Protein AF-A0A9E5WI63-F1 (afdb_monomer)

pLDDT: mean 79.26, std 14.2, range [36.06, 93.06]

Mean predicted aligned error: 16.12 Å

Radius of gyration: 25.35 Å; Cα contacts (8 Å, |Δi|>4): 120; chains: 1; bounding box: 58×33×59 Å

Secondary structure (DSSP, 8-state):
-----EE--HHHHGGGTSSSS-----EEE-EEEETTTT-PPEE--SSTT-EEE-GGG----HHHHHHHHHHTT---S--SS--SS-HHHHHHHHHHHHHHS---SSHHHHHHHHHHHHHHHT----HHHHHHHHHHHHHHHTT--

Solvent-accessible surface area (backbone atoms only — not comparable to full-atom values): 9109 Å² total; per-residue (Å²): 132,95,80,76,66,61,46,66,60,66,81,64,49,44,80,67,71,76,55,85,82,89,69,95,51,71,46,48,40,48,49,38,24,52,64,90,45,101,54,68,80,40,72,43,71,75,52,79,82,19,49,78,42,41,70,91,77,60,81,78,54,72,65,59,52,51,49,52,26,59,75,73,59,64,53,67,85,66,79,82,62,81,61,93,57,64,63,64,64,50,50,54,51,52,52,59,42,39,75,76,42,79,62,71,91,43,72,68,52,50,46,47,54,51,48,55,56,25,55,76,74,72,58,67,76,55,67,71,58,50,45,66,67,42,49,65,60,53,40,49,76,71,70,74,112

Sequence (145 aa):
MIGGFVEVASADILPLFLREGRGNTMTYLKRVRPVETDGNWCTITDPAEGLPIRLKELAIQGHDAAHFEAEEGLVMVRAGGSLRYDWEQMAYGLVARAAKETSPKSQSELIGWAQDWFAIQGDIPDESTVRRRLMPLWREFQGQG

Foldseek 3Di:
DPDFDWDADVVQCVVQVPDDDDDQDKGFGQWIHTPVDPDDIDGDPPPVRHDIDHPVVDDDDPVNVVVVCVVVVVPPPPPDDPPPDPVVVLVVQLVVCCVVPPHDPDLVSSLVSSQVVVVVVPDGDDSVVSSVVCVVVVCVVVVND

Structure (mmCIF, N/CA/C/O backbone):
data_AF-A0A9E5WI63-F1
#
_entry.id   AF-A0A9E5WI63-F1
#
loop_
_atom_site.group_PDB
_atom_site.id
_atom_site.type_symbol
_atom_site.label_atom_id
_atom_site.label_alt_id
_atom_site.label_comp_id
_atom_site.label_asym_id
_atom_site.label_entity_id
_atom_site.label_seq_id
_atom_site.pdbx_PDB_ins_code
_atom_site.Cartn_x
_atom_site.Cartn_y
_atom_site.Cartn_z
_atom_site.occupancy
_atom_site.B_iso_or_equiv
_atom_site.auth_seq_id
_atom_site.auth_comp_id
_atom_site.auth_asym_id
_atom_site.auth_atom_id
_atom_site.pdbx_PDB_model_num
ATOM 1 N N . MET A 1 1 ? 28.202 0.429 -8.725 1.00 36.47 1 MET A N 1
ATOM 2 C CA . MET A 1 1 ? 26.851 0.157 -9.254 1.00 36.47 1 MET A CA 1
ATOM 3 C C . MET A 1 1 ? 26.280 1.485 -9.690 1.00 36.47 1 MET A C 1
ATOM 5 O O . MET A 1 1 ? 26.139 2.356 -8.845 1.00 36.47 1 MET A O 1
ATOM 9 N N . ILE A 1 2 ? 26.056 1.669 -10.987 1.00 38.91 2 ILE A N 1
ATOM 10 C CA . ILE A 1 2 ? 25.310 2.823 -11.491 1.00 38.91 2 ILE A CA 1
ATOM 11 C C . ILE A 1 2 ? 23.843 2.421 -11.314 1.00 38.91 2 ILE A C 1
ATOM 13 O O . ILE A 1 2 ? 23.358 1.552 -12.031 1.00 38.91 2 ILE A O 1
ATOM 17 N N . GLY A 1 3 ? 23.226 2.895 -10.232 1.00 58.97 3 GLY A N 1
ATOM 18 C CA . GLY A 1 3 ? 21.845 2.589 -9.867 1.00 58.97 3 GLY A CA 1
ATOM 19 C C . GLY A 1 3 ? 20.923 3.684 -10.381 1.00 58.97 3 GLY A C 1
ATOM 20 O O . GLY A 1 3 ? 21.224 4.856 -10.192 1.00 58.97 3 GLY A O 1
ATOM 21 N N . GLY A 1 4 ? 19.834 3.290 -11.030 1.00 75.75 4 GLY A N 1
ATOM 22 C CA . GLY A 1 4 ? 18.783 4.180 -11.512 1.00 75.75 4 GLY A CA 1
ATOM 23 C C . GLY A 1 4 ? 17.618 3.349 -12.039 1.00 75.75 4 GLY A C 1
ATOM 24 O O . GLY A 1 4 ? 17.823 2.232 -12.525 1.00 75.75 4 GLY A O 1
ATOM 25 N N . PHE A 1 5 ? 16.395 3.861 -11.908 1.00 84.56 5 PHE A N 1
ATOM 26 C CA . PHE A 1 5 ? 15.224 3.215 -12.494 1.00 84.56 5 PHE A CA 1
ATOM 27 C C . PHE A 1 5 ? 15.163 3.496 -13.996 1.00 84.56 5 PHE A C 1
ATOM 29 O O . PHE A 1 5 ? 15.478 4.592 -14.469 1.00 84.56 5 PHE A O 1
ATOM 36 N N . VAL A 1 6 ? 14.736 2.489 -14.748 1.00 89.56 6 VAL A N 1
ATOM 37 C CA . VAL A 1 6 ? 14.434 2.612 -16.170 1.00 89.56 6 VAL A CA 1
ATOM 38 C C . VAL A 1 6 ? 13.028 2.103 -16.414 1.00 89.56 6 VAL A C 1
ATOM 40 O O . VAL A 1 6 ? 12.579 1.149 -15.778 1.00 89.56 6 VAL A O 1
ATOM 43 N N . GLU A 1 7 ? 12.343 2.724 -17.353 1.00 91.88 7 GLU A N 1
ATOM 44 C CA . GLU A 1 7 ? 11.087 2.216 -17.857 1.00 91.88 7 GLU A CA 1
ATOM 45 C C . GLU A 1 7 ? 11.323 1.163 -18.931 1.00 91.88 7 GLU A C 1
ATOM 47 O O . GLU A 1 7 ? 12.293 1.197 -19.700 1.00 91.88 7 GLU A O 1
ATOM 52 N N . VAL A 1 8 ? 10.379 0.233 -18.994 1.00 93.00 8 VAL A N 1
ATOM 53 C CA . VAL A 1 8 ? 10.372 -0.897 -19.915 1.00 93.00 8 VAL A CA 1
ATOM 54 C C . VAL A 1 8 ? 9.045 -0.906 -20.658 1.00 93.00 8 VAL A C 1
ATOM 56 O O . VAL A 1 8 ? 8.007 -0.560 -20.096 1.00 93.00 8 VAL A O 1
ATOM 59 N N . ALA A 1 9 ? 9.049 -1.302 -21.930 1.00 90.56 9 ALA A N 1
ATOM 60 C CA . ALA A 1 9 ? 7.801 -1.416 -22.672 1.00 90.56 9 ALA A CA 1
ATOM 61 C C . ALA A 1 9 ? 7.010 -2.633 -22.171 1.00 90.56 9 ALA A C 1
ATOM 63 O O . ALA A 1 9 ? 7.553 -3.736 -22.090 1.00 90.56 9 ALA A O 1
ATOM 64 N N . SER A 1 10 ? 5.712 -2.465 -21.903 1.00 87.69 10 SER A N 1
ATOM 65 C CA . SER A 1 10 ? 4.855 -3.545 -21.389 1.00 87.69 10 SER A CA 1
ATOM 66 C C . SER A 1 10 ? 4.882 -4.787 -22.287 1.00 87.69 10 SER A C 1
ATOM 68 O O . SER A 1 10 ? 4.938 -5.908 -21.793 1.00 87.69 10 SER A O 1
ATOM 70 N N . ALA A 1 11 ? 4.928 -4.593 -23.611 1.00 87.69 11 ALA A N 1
ATOM 71 C CA . ALA A 1 11 ? 5.024 -5.673 -24.595 1.00 87.69 11 ALA A CA 1
ATOM 72 C C . ALA A 1 11 ? 6.260 -6.573 -24.400 1.00 87.69 11 ALA A C 1
ATOM 74 O O . ALA A 1 11 ? 6.179 -7.778 -24.635 1.00 87.69 11 ALA A O 1
ATOM 75 N N . ASP A 1 12 ? 7.373 -6.008 -23.926 1.00 88.94 12 ASP A N 1
ATOM 76 C CA . ASP A 1 12 ? 8.641 -6.723 -23.749 1.00 88.94 12 ASP A CA 1
ATOM 77 C C . ASP A 1 12 ? 8.614 -7.598 -22.470 1.00 88.94 12 ASP A C 1
ATOM 79 O O . ASP A 1 12 ? 9.377 -8.561 -22.345 1.00 88.94 12 ASP A O 1
ATOM 83 N N . ILE A 1 13 ? 7.691 -7.308 -21.539 1.00 89.75 13 ILE A N 1
ATOM 84 C CA . ILE A 1 13 ? 7.527 -8.016 -20.258 1.00 89.75 13 ILE A CA 1
ATOM 85 C C . ILE A 1 13 ? 6.285 -8.914 -20.190 1.00 89.75 13 ILE A C 1
ATOM 87 O O . ILE A 1 13 ? 6.197 -9.727 -19.272 1.00 89.75 13 ILE A O 1
ATOM 91 N N . LEU A 1 14 ? 5.361 -8.848 -21.159 1.00 86.56 14 LEU A N 1
ATOM 92 C CA . LEU A 1 14 ? 4.168 -9.715 -21.213 1.00 86.56 14 LEU A CA 1
ATOM 93 C C . LEU A 1 14 ? 4.465 -11.213 -20.995 1.00 86.56 14 LEU A C 1
ATOM 95 O O . LEU A 1 14 ? 3.731 -11.846 -20.231 1.00 86.56 14 LEU A O 1
ATOM 99 N N . PRO A 1 15 ? 5.537 -11.805 -21.568 1.00 84.62 15 PRO A N 1
ATOM 100 C CA . PRO A 1 15 ? 5.850 -13.219 -21.345 1.00 84.62 15 PRO A CA 1
ATOM 101 C C . PRO A 1 15 ? 6.071 -13.601 -19.872 1.00 84.62 15 PRO A C 1
ATOM 103 O O . PRO A 1 15 ? 5.945 -14.777 -19.529 1.00 84.62 15 PRO A O 1
ATOM 106 N N . LEU A 1 16 ? 6.383 -12.634 -18.999 1.00 86.12 16 LEU A N 1
ATOM 107 C CA . LEU A 1 16 ? 6.556 -12.860 -17.561 1.00 86.12 16 LEU A CA 1
ATOM 108 C C . LEU A 1 16 ? 5.225 -13.061 -16.817 1.00 86.12 16 LEU A C 1
ATOM 110 O O . LEU A 1 16 ? 5.229 -13.687 -15.760 1.00 86.12 16 LEU A O 1
ATOM 114 N N . PHE A 1 17 ? 4.104 -12.568 -17.357 1.00 81.19 17 PHE A N 1
ATOM 115 C CA . PHE A 1 17 ? 2.781 -12.598 -16.709 1.00 81.19 17 PHE A CA 1
ATOM 116 C C . PHE A 1 17 ? 1.845 -13.676 -17.275 1.00 81.19 17 PHE A C 1
ATOM 118 O O . PHE A 1 17 ? 0.898 -14.081 -16.609 1.00 81.19 17 PHE A O 1
ATOM 125 N N . LEU A 1 18 ? 2.100 -14.152 -18.498 1.00 71.31 18 LEU A N 1
ATOM 126 C CA . LEU A 1 18 ? 1.166 -14.998 -19.253 1.00 71.31 18 LEU A CA 1
ATOM 127 C C . LEU A 1 18 ? 1.233 -16.509 -18.940 1.00 71.31 18 LEU A C 1
ATOM 129 O O . LEU A 1 18 ? 0.451 -17.267 -19.510 1.00 71.31 18 LEU A O 1
ATOM 133 N N . ARG A 1 19 ? 2.138 -16.986 -18.069 1.00 62.84 19 ARG A N 1
ATOM 134 C CA . ARG A 1 19 ? 2.205 -18.415 -17.682 1.00 62.84 19 ARG A CA 1
ATOM 135 C C . ARG A 1 19 ? 1.707 -18.633 -16.259 1.00 62.84 19 ARG A C 1
ATOM 137 O O . ARG A 1 19 ? 2.155 -17.951 -15.341 1.00 62.84 19 ARG A O 1
ATOM 144 N N . GLU A 1 20 ? 0.821 -19.622 -16.108 1.00 56.53 20 GLU A N 1
ATOM 145 C CA . GLU A 1 20 ? 0.273 -20.095 -14.833 1.00 56.53 20 GLU A CA 1
ATOM 146 C C . GLU A 1 20 ? 1.363 -20.173 -13.757 1.00 56.53 20 GLU A C 1
ATOM 148 O O . GLU A 1 20 ? 2.440 -20.737 -13.968 1.00 56.53 20 GLU A O 1
ATOM 153 N N . GLY A 1 21 ? 1.089 -19.492 -12.644 1.00 53.03 21 GLY A N 1
ATOM 154 C CA . GLY A 1 21 ? 2.085 -18.946 -11.736 1.00 53.03 21 GLY A CA 1
ATOM 155 C C . GLY A 1 21 ? 3.143 -19.920 -11.212 1.00 53.03 21 GLY A C 1
ATOM 156 O O . GLY A 1 21 ? 2.901 -21.108 -11.013 1.00 53.03 21 GLY A O 1
ATOM 157 N N . ARG A 1 22 ? 4.288 -19.321 -10.845 1.00 51.25 22 ARG A N 1
ATOM 158 C CA . ARG A 1 22 ? 5.479 -19.902 -10.176 1.00 51.25 22 ARG A CA 1
ATOM 159 C C . ARG A 1 22 ? 6.605 -20.403 -11.092 1.00 51.25 22 ARG A C 1
ATOM 161 O O . ARG A 1 22 ? 7.321 -21.335 -10.738 1.00 51.25 22 ARG A O 1
ATOM 168 N N . GLY A 1 23 ? 6.836 -19.748 -12.228 1.00 55.06 23 GLY A N 1
ATOM 169 C CA . GLY A 1 23 ? 8.072 -19.926 -12.999 1.00 55.06 23 GLY A CA 1
ATOM 170 C C . GLY A 1 23 ? 9.135 -18.876 -12.656 1.00 55.06 23 GLY A C 1
ATOM 171 O O . GLY A 1 23 ? 8.828 -17.688 -12.605 1.00 55.06 23 GLY A O 1
ATOM 172 N N . ASN A 1 24 ? 10.404 -19.282 -12.519 1.00 65.06 24 ASN A N 1
ATOM 173 C CA . ASN A 1 24 ? 11.578 -18.394 -12.618 1.00 65.06 24 ASN A CA 1
ATOM 174 C C . ASN A 1 24 ? 11.806 -17.978 -14.088 1.00 65.06 24 ASN A C 1
ATOM 176 O O . ASN A 1 24 ? 12.900 -18.128 -14.632 1.00 65.06 24 ASN A O 1
ATOM 180 N N . THR A 1 25 ? 10.733 -17.562 -14.762 1.00 76.81 25 THR A N 1
ATOM 181 C CA . THR A 1 25 ? 10.729 -17.240 -16.185 1.00 76.81 25 THR A CA 1
ATOM 182 C C . THR A 1 25 ? 11.559 -15.986 -16.395 1.00 76.81 25 THR A C 1
ATOM 184 O O . THR A 1 25 ? 11.380 -14.984 -15.703 1.00 76.81 25 THR A O 1
ATOM 187 N N . MET A 1 26 ? 12.483 -16.076 -17.342 1.00 85.12 26 MET A N 1
ATOM 188 C CA . MET A 1 26 ? 13.361 -14.990 -17.736 1.00 85.12 26 MET A CA 1
ATOM 189 C C . MET A 1 26 ? 12.957 -14.518 -19.131 1.00 85.12 26 MET A C 1
ATOM 191 O O . MET A 1 26 ? 12.653 -15.343 -19.994 1.00 85.12 26 MET A O 1
ATOM 195 N N . THR A 1 27 ? 12.945 -13.206 -19.338 1.00 90.12 27 THR A N 1
ATOM 196 C CA . THR A 1 27 ? 12.823 -12.578 -20.662 1.00 90.12 27 THR A CA 1
ATOM 197 C C . THR A 1 27 ? 13.996 -11.627 -20.876 1.00 90.12 27 THR A C 1
ATOM 199 O O . THR A 1 27 ? 14.752 -11.362 -19.942 1.00 90.12 27 THR A O 1
ATOM 202 N N . TYR A 1 28 ? 14.160 -11.126 -22.095 1.00 92.06 28 TYR A N 1
ATOM 203 C CA . TYR A 1 28 ? 15.267 -10.254 -22.471 1.00 92.06 28 TYR A CA 1
ATOM 204 C C . TYR A 1 28 ? 14.743 -8.882 -22.892 1.00 92.06 28 TYR A C 1
ATOM 206 O O . TYR A 1 28 ? 13.962 -8.772 -23.839 1.00 92.06 28 TYR A O 1
ATOM 214 N N . LEU A 1 29 ? 15.194 -7.831 -22.208 1.00 93.06 29 LEU A N 1
ATOM 215 C CA . LEU A 1 29 ? 14.916 -6.452 -22.600 1.00 93.06 29 LEU A CA 1
ATOM 216 C C . LEU A 1 29 ? 15.905 -6.001 -23.667 1.00 93.06 29 LEU A C 1
ATOM 218 O O . LEU A 1 29 ? 17.116 -6.076 -23.474 1.00 93.06 29 LEU A O 1
ATOM 222 N N . LYS A 1 30 ? 15.396 -5.462 -24.774 1.00 92.75 30 LYS A N 1
ATOM 223 C CA . LYS A 1 30 ? 16.235 -4.882 -25.839 1.00 92.75 30 LYS A CA 1
ATOM 224 C C . LYS A 1 30 ? 16.267 -3.365 -25.829 1.00 92.75 30 LYS A C 1
ATOM 226 O O . LYS A 1 30 ? 17.088 -2.761 -26.510 1.00 92.75 30 LYS A O 1
ATOM 231 N N . ARG A 1 31 ? 15.370 -2.746 -25.073 1.00 92.62 31 ARG A N 1
ATOM 232 C CA . ARG A 1 31 ? 15.250 -1.299 -24.975 1.00 92.62 31 ARG A CA 1
ATOM 233 C C . ARG A 1 31 ? 14.756 -0.904 -23.601 1.00 92.62 31 ARG A C 1
ATOM 235 O O . ARG A 1 31 ? 13.984 -1.633 -22.983 1.00 92.62 31 ARG A O 1
ATOM 242 N N . VAL A 1 32 ? 15.2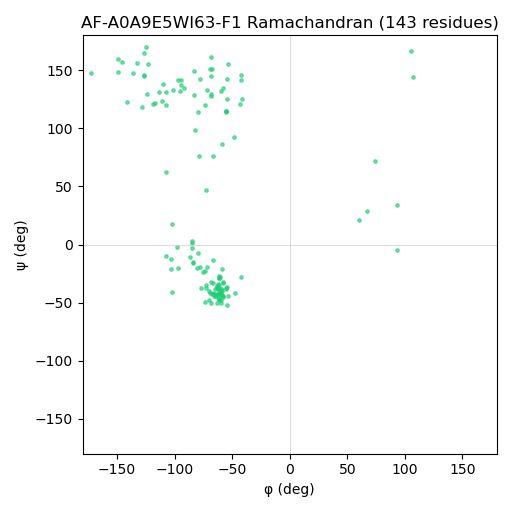01 0.258 -23.164 1.00 92.25 32 VAL A N 1
ATOM 243 C CA . VAL A 1 32 ? 14.815 0.870 -21.896 1.00 92.25 32 VAL A CA 1
ATOM 244 C C . VAL A 1 32 ? 14.767 2.376 -22.075 1.00 92.25 32 VAL A C 1
ATOM 246 O O . VAL A 1 32 ? 15.426 2.918 -22.965 1.00 92.25 32 VAL A O 1
ATOM 249 N N . ARG A 1 33 ? 14.011 3.060 -21.228 1.00 91.25 33 ARG A N 1
ATOM 250 C CA . ARG A 1 33 ? 14.018 4.520 -21.161 1.00 91.25 33 ARG A CA 1
ATOM 251 C C . ARG A 1 33 ? 14.466 4.947 -19.762 1.00 91.25 33 ARG A C 1
ATOM 253 O O . ARG A 1 33 ? 13.831 4.529 -18.800 1.00 91.25 33 ARG A O 1
ATOM 260 N N . PRO A 1 34 ? 15.555 5.713 -19.602 1.00 86.75 34 PRO A N 1
ATOM 261 C CA . PRO A 1 34 ? 15.942 6.226 -18.288 1.00 86.75 34 PRO A CA 1
ATOM 262 C C . PRO A 1 34 ? 14.814 7.061 -17.666 1.00 86.75 34 PRO A C 1
ATOM 264 O O . PRO A 1 34 ? 14.239 7.889 -18.360 1.00 86.75 34 PRO A O 1
ATOM 267 N N . VAL A 1 35 ? 14.504 6.856 -16.379 1.00 79.75 35 VAL A N 1
ATOM 268 C CA . VAL A 1 35 ? 13.460 7.639 -15.679 1.00 79.75 35 VAL A CA 1
ATOM 269 C C . VAL A 1 35 ? 13.969 9.034 -15.305 1.00 79.75 35 VAL A C 1
ATOM 271 O O . VAL A 1 35 ? 13.236 10.012 -15.369 1.00 79.75 35 VAL A O 1
ATOM 274 N N . GLU A 1 36 ? 15.237 9.139 -14.904 1.00 73.19 36 GLU A N 1
ATOM 275 C CA . GLU A 1 36 ? 15.813 10.381 -14.362 1.00 73.19 36 GLU A CA 1
ATOM 276 C C . GLU A 1 36 ? 16.216 11.394 -15.439 1.00 73.19 36 GLU A C 1
ATOM 278 O O . GLU A 1 36 ? 16.390 12.578 -15.161 1.00 73.19 36 GLU A O 1
ATOM 283 N N . THR A 1 37 ? 16.397 10.932 -16.673 1.00 69.69 37 THR A N 1
ATOM 284 C CA . THR A 1 37 ? 16.663 11.794 -17.824 1.00 69.69 37 THR A CA 1
ATOM 285 C C . THR A 1 37 ? 15.432 11.738 -18.699 1.00 69.69 37 THR A C 1
ATOM 287 O O . THR A 1 37 ? 15.059 10.644 -19.108 1.00 69.69 37 THR A O 1
ATOM 290 N N . ASP A 1 38 ? 14.831 12.889 -18.998 1.00 64.19 38 ASP A N 1
ATOM 291 C CA . ASP A 1 38 ? 13.700 13.005 -19.925 1.00 64.19 38 ASP A CA 1
ATOM 292 C C . ASP A 1 38 ? 14.178 12.664 -21.349 1.00 64.19 38 ASP A C 1
ATOM 294 O O . ASP A 1 38 ? 14.562 13.514 -22.156 1.00 64.19 38 ASP A O 1
ATOM 298 N N . GLY A 1 39 ? 14.348 11.364 -21.575 1.00 68.06 39 GLY A N 1
ATOM 299 C CA . GLY A 1 39 ? 15.217 10.798 -22.588 1.00 68.06 39 GLY A CA 1
ATOM 300 C C . GLY A 1 39 ? 14.462 9.891 -23.540 1.00 68.06 39 GLY A C 1
ATOM 301 O O . GLY A 1 39 ? 13.428 9.304 -23.224 1.00 68.06 39 GLY A O 1
ATOM 302 N N . ASN A 1 40 ? 15.010 9.756 -24.742 1.00 85.88 40 ASN A N 1
ATOM 303 C CA . ASN A 1 40 ? 14.501 8.820 -25.733 1.00 85.88 40 ASN A CA 1
ATOM 304 C C . ASN A 1 40 ? 14.740 7.368 -25.299 1.00 85.88 40 ASN A C 1
ATOM 306 O O . ASN A 1 40 ? 15.616 7.072 -24.488 1.00 85.88 40 ASN A O 1
ATOM 310 N N . TRP A 1 41 ? 13.995 6.448 -25.911 1.00 89.81 41 TRP A N 1
ATOM 311 C CA . TRP A 1 41 ? 14.268 5.019 -25.801 1.00 89.81 41 TRP A CA 1
ATOM 312 C C . TRP A 1 41 ? 15.710 4.706 -26.213 1.00 89.81 41 TRP A C 1
ATOM 314 O O . TRP A 1 41 ? 16.138 5.014 -27.327 1.00 89.81 41 TRP A O 1
ATOM 324 N N . CYS A 1 42 ? 16.441 4.050 -25.321 1.00 90.00 42 CYS A N 1
ATOM 325 C CA . CYS A 1 42 ? 17.776 3.534 -25.568 1.00 90.00 42 CYS A CA 1
ATOM 326 C C . CYS A 1 42 ? 17.689 2.056 -25.948 1.00 90.00 42 CYS A C 1
ATOM 328 O O . CYS A 1 42 ? 16.908 1.304 -25.369 1.00 90.00 42 CYS A O 1
ATOM 330 N N . THR A 1 43 ? 18.517 1.629 -26.900 1.00 91.44 43 THR A N 1
ATOM 331 C CA . THR A 1 43 ? 18.666 0.209 -27.247 1.00 91.44 43 THR A CA 1
ATOM 332 C C . THR A 1 43 ? 19.804 -0.392 -26.432 1.00 91.44 43 THR A C 1
ATOM 334 O O . THR A 1 43 ? 20.876 0.202 -26.335 1.00 91.44 43 THR A O 1
ATOM 337 N N . ILE A 1 44 ? 19.581 -1.572 -25.862 1.00 90.69 44 ILE A N 1
ATOM 338 C CA . ILE A 1 44 ? 20.617 -2.354 -25.189 1.00 90.69 44 ILE A CA 1
ATOM 339 C C . ILE A 1 44 ? 21.425 -3.061 -26.275 1.00 90.69 44 ILE A C 1
ATOM 341 O O . ILE A 1 44 ? 20.896 -3.903 -26.998 1.00 90.69 44 ILE A O 1
ATOM 345 N N . THR A 1 45 ? 22.693 -2.685 -26.416 1.00 91.62 45 THR A N 1
ATOM 346 C CA . THR A 1 45 ? 23.604 -3.267 -27.414 1.00 91.62 45 THR A CA 1
ATOM 347 C C . THR A 1 45 ? 24.491 -4.366 -26.840 1.00 91.62 45 THR A C 1
ATOM 349 O O . THR A 1 45 ? 25.027 -5.167 -27.599 1.00 91.62 45 THR A O 1
ATOM 352 N N . ASP A 1 46 ? 24.651 -4.396 -25.517 1.00 87.69 46 ASP A N 1
ATOM 353 C CA . ASP A 1 46 ? 25.427 -5.398 -24.795 1.00 87.69 46 ASP A CA 1
ATOM 354 C C . ASP A 1 46 ? 24.706 -5.752 -23.480 1.00 87.69 46 ASP A C 1
ATOM 356 O O . ASP A 1 46 ? 24.418 -4.846 -22.690 1.00 87.69 46 ASP A O 1
ATOM 360 N N . PRO A 1 47 ? 24.366 -7.032 -23.247 1.00 90.25 47 PRO A N 1
ATOM 361 C CA . PRO A 1 47 ? 24.569 -8.181 -24.141 1.00 90.25 47 PRO A CA 1
ATOM 362 C C . PRO A 1 47 ? 23.676 -8.125 -25.395 1.00 90.25 47 PRO A C 1
ATOM 364 O O . PRO A 1 47 ? 22.575 -7.579 -25.367 1.00 90.25 47 PRO A O 1
ATOM 367 N N . ALA A 1 48 ? 24.144 -8.709 -26.506 1.00 89.25 48 ALA A N 1
ATOM 368 C CA . ALA A 1 48 ? 23.481 -8.629 -27.819 1.00 89.25 48 ALA A CA 1
ATOM 369 C C . ALA A 1 48 ? 22.061 -9.236 -27.846 1.00 89.25 48 ALA A C 1
ATOM 371 O O . ALA A 1 48 ? 21.197 -8.822 -28.621 1.00 89.25 48 ALA A O 1
ATOM 372 N N . GLU A 1 49 ? 21.812 -10.225 -26.990 1.00 88.94 49 GLU A N 1
ATOM 373 C CA . GLU A 1 49 ? 20.497 -10.835 -26.768 1.00 88.94 49 GLU A CA 1
ATOM 374 C C . GLU A 1 49 ? 19.513 -9.931 -26.004 1.00 88.94 49 GLU A C 1
ATOM 376 O O . GLU A 1 49 ? 18.299 -10.114 -26.128 1.00 88.94 49 GLU A O 1
ATOM 381 N N . GLY A 1 50 ? 20.018 -8.916 -25.299 1.00 91.25 50 GLY A N 1
ATOM 382 C CA . GLY A 1 50 ? 19.266 -8.039 -24.407 1.00 91.25 50 GLY A CA 1
ATOM 383 C C . GLY A 1 50 ? 19.519 -8.346 -22.930 1.00 91.25 50 GLY A C 1
ATOM 384 O O . GLY A 1 50 ? 20.070 -9.383 -22.573 1.00 91.25 50 GLY A O 1
ATOM 385 N N . LEU A 1 51 ? 19.113 -7.445 -22.040 1.00 91.69 51 LEU A N 1
ATOM 386 C CA . LEU A 1 51 ? 19.312 -7.619 -20.604 1.00 91.69 51 LEU A CA 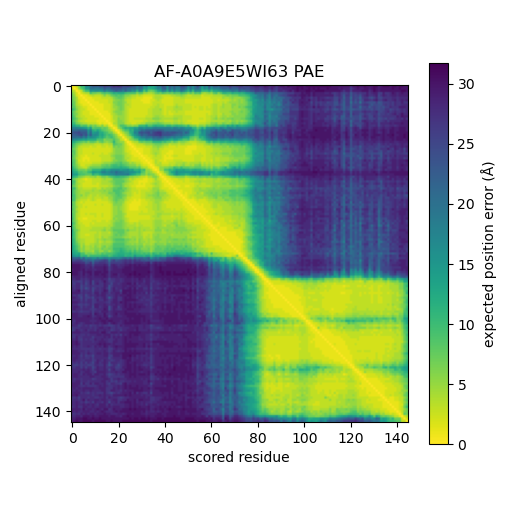1
ATOM 387 C C . LEU A 1 51 ? 18.339 -8.684 -20.063 1.00 91.69 51 LEU A C 1
ATOM 389 O O . LEU A 1 51 ? 17.124 -8.485 -20.174 1.00 91.69 51 LEU A O 1
ATOM 393 N N . PRO A 1 52 ? 18.825 -9.795 -19.475 1.00 91.75 52 PRO A N 1
ATOM 394 C CA . PRO A 1 52 ? 17.954 -10.796 -18.880 1.00 91.75 52 PRO A CA 1
ATOM 395 C C . PRO A 1 52 ? 17.266 -10.234 -17.637 1.00 91.75 52 PRO A C 1
ATOM 397 O O . PRO A 1 52 ? 17.934 -9.747 -16.724 1.00 91.75 52 PRO A O 1
ATOM 400 N N . ILE A 1 53 ? 15.941 -10.355 -17.585 1.00 91.12 53 ILE A N 1
ATOM 401 C CA . ILE A 1 53 ? 15.13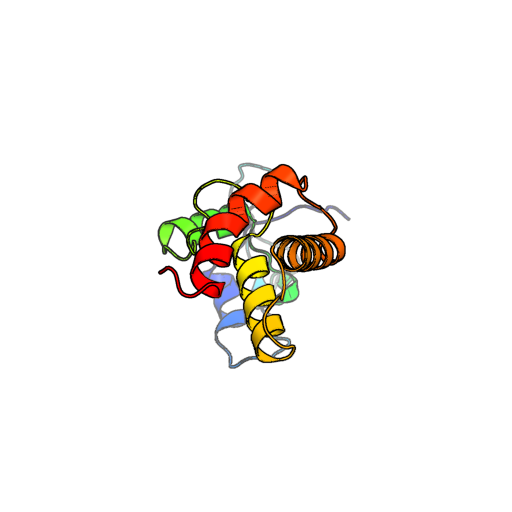1 -9.922 -16.448 1.00 91.12 53 ILE A CA 1
ATOM 402 C C . ILE A 1 53 ? 14.120 -10.980 -16.004 1.00 91.12 53 ILE A C 1
ATOM 404 O O . ILE A 1 53 ? 13.669 -11.832 -16.778 1.00 91.12 53 ILE A O 1
ATOM 408 N N . ARG A 1 54 ? 13.714 -10.878 -14.744 1.00 89.75 54 ARG A N 1
ATOM 409 C CA . ARG A 1 54 ? 12.661 -11.656 -14.087 1.00 89.75 54 ARG A CA 1
ATOM 410 C C . ARG A 1 54 ? 11.645 -10.724 -13.448 1.00 89.75 54 ARG A C 1
ATOM 412 O O . ARG A 1 54 ? 11.929 -9.565 -13.173 1.00 89.75 54 ARG A O 1
ATOM 419 N N . LEU A 1 55 ? 10.488 -11.276 -13.090 1.00 87.06 55 LEU A N 1
ATOM 420 C CA . LEU A 1 55 ? 9.422 -10.515 -12.435 1.00 87.06 55 LEU A CA 1
ATOM 421 C C . LEU A 1 55 ? 9.888 -9.782 -11.160 1.00 87.06 55 LEU A C 1
ATOM 423 O O . LEU A 1 55 ? 9.480 -8.656 -10.926 1.00 87.06 55 LEU A O 1
ATOM 427 N N . LYS A 1 56 ? 10.795 -10.380 -10.371 1.00 86.56 56 LYS A N 1
ATOM 428 C CA . LYS A 1 56 ? 11.349 -9.775 -9.141 1.00 86.56 56 LYS A CA 1
ATOM 429 C C . LYS A 1 56 ? 12.232 -8.539 -9.369 1.00 86.56 56 LYS A C 1
ATOM 431 O O . LYS A 1 56 ? 12.607 -7.883 -8.405 1.00 86.56 56 LYS A O 1
ATOM 436 N N . GLU A 1 57 ? 12.641 -8.295 -10.610 1.00 88.62 57 GLU A N 1
ATOM 437 C CA . GLU A 1 57 ? 13.453 -7.142 -11.011 1.00 88.62 57 GLU A CA 1
ATOM 438 C C . GLU A 1 57 ? 12.569 -6.016 -11.589 1.00 88.62 57 GLU A C 1
ATOM 440 O O . GLU A 1 57 ? 13.080 -4.947 -11.910 1.00 88.62 57 GLU A O 1
ATOM 445 N N . LEU A 1 58 ? 11.248 -6.235 -11.695 1.00 89.75 58 LEU A N 1
ATOM 446 C CA . LEU A 1 58 ? 10.269 -5.222 -12.086 1.00 89.75 58 LEU A CA 1
ATOM 447 C C . LEU A 1 58 ? 9.654 -4.555 -10.853 1.00 89.75 58 LEU A C 1
ATOM 449 O O . LEU A 1 58 ? 9.338 -5.213 -9.862 1.00 89.75 58 LEU A O 1
ATOM 453 N N . ALA A 1 59 ? 9.437 -3.248 -10.951 1.00 88.38 59 ALA A N 1
ATOM 454 C CA . ALA A 1 59 ? 8.729 -2.451 -9.960 1.00 88.38 59 ALA A CA 1
ATOM 455 C C . ALA A 1 59 ? 7.759 -1.498 -10.668 1.00 88.38 59 ALA A C 1
ATOM 457 O O . ALA A 1 59 ? 8.040 -1.034 -11.771 1.00 88.38 59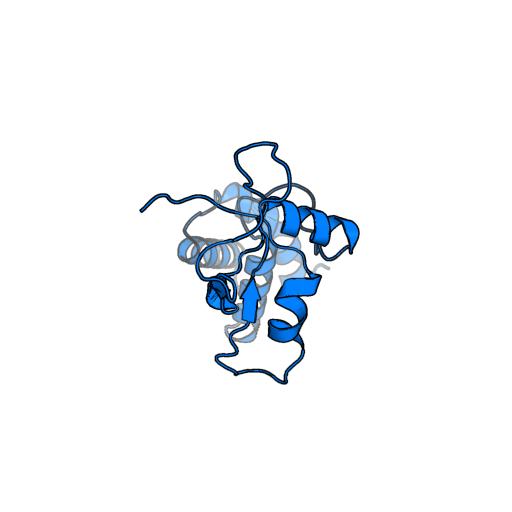 ALA A O 1
ATOM 458 N N . ILE A 1 60 ? 6.631 -1.210 -10.022 1.00 86.88 60 ILE A N 1
ATOM 459 C CA . ILE A 1 60 ? 5.699 -0.152 -10.425 1.00 86.88 60 ILE A CA 1
ATOM 460 C C . ILE A 1 60 ? 5.968 1.034 -9.503 1.00 86.88 60 ILE A C 1
ATOM 462 O O . ILE A 1 60 ? 6.103 0.844 -8.289 1.00 86.88 60 ILE A O 1
ATOM 466 N N . GLN A 1 61 ? 6.083 2.244 -10.052 1.00 84.38 61 GLN A N 1
ATOM 467 C CA . GLN A 1 61 ? 6.285 3.416 -9.209 1.00 84.38 61 GLN A CA 1
ATOM 468 C C . GLN A 1 61 ? 5.023 3.691 -8.392 1.00 84.38 61 GLN A C 1
ATOM 470 O O . GLN A 1 61 ? 3.905 3.509 -8.868 1.00 84.38 61 GLN A O 1
ATOM 475 N N . GLY A 1 62 ? 5.192 4.163 -7.154 1.00 80.62 62 GLY A N 1
ATOM 476 C CA . GLY A 1 62 ? 4.052 4.406 -6.266 1.00 80.62 62 GLY A CA 1
ATOM 477 C C . GLY A 1 62 ? 3.029 5.389 -6.848 1.00 80.62 62 GLY A C 1
ATOM 478 O O . GLY A 1 62 ? 1.837 5.226 -6.617 1.00 80.62 62 GLY A O 1
ATOM 479 N N . HIS A 1 63 ? 3.475 6.371 -7.638 1.00 78.88 63 HIS A N 1
ATOM 480 C CA . HIS A 1 63 ? 2.571 7.316 -8.292 1.00 78.88 63 HIS A CA 1
ATOM 481 C C . HIS A 1 63 ? 1.794 6.692 -9.461 1.00 78.88 63 HIS A C 1
ATOM 483 O O . HIS A 1 63 ? 0.614 6.993 -9.605 1.00 78.88 63 HIS A O 1
ATOM 489 N N . ASP A 1 64 ? 2.410 5.799 -10.244 1.00 81.94 64 ASP A N 1
ATOM 490 C CA . ASP A 1 64 ? 1.740 5.079 -11.336 1.00 81.94 64 ASP A CA 1
ATOM 491 C C . ASP A 1 64 ? 0.679 4.122 -10.787 1.00 81.94 64 ASP A C 1
ATOM 493 O O . ASP A 1 64 ? -0.432 4.049 -11.306 1.00 81.94 64 ASP A O 1
ATOM 497 N N . ALA A 1 65 ? 1.002 3.427 -9.690 1.00 82.88 65 ALA A N 1
ATOM 498 C CA . ALA A 1 65 ? 0.049 2.579 -8.981 1.00 82.88 65 ALA A CA 1
ATOM 499 C C . ALA A 1 65 ? -1.138 3.400 -8.452 1.00 82.88 65 ALA A C 1
ATOM 501 O O . ALA A 1 65 ? -2.284 3.040 -8.700 1.00 82.88 65 ALA A O 1
ATOM 502 N N . ALA A 1 66 ? -0.873 4.538 -7.801 1.00 74.88 66 ALA A N 1
ATOM 503 C CA . ALA A 1 66 ? -1.922 5.418 -7.287 1.00 74.88 66 ALA A CA 1
ATOM 504 C C . ALA A 1 66 ? -2.800 6.016 -8.402 1.00 74.88 66 ALA A C 1
ATOM 506 O O . ALA A 1 66 ? -4.010 6.155 -8.228 1.00 74.88 66 ALA A O 1
ATOM 507 N N . HIS A 1 67 ? -2.206 6.368 -9.547 1.00 80.75 67 HIS A N 1
ATOM 508 C CA . HIS A 1 67 ? -2.942 6.855 -10.714 1.00 80.75 67 HIS A CA 1
ATOM 509 C C . HIS A 1 67 ? -3.880 5.779 -11.262 1.00 80.75 67 HIS A C 1
ATOM 511 O O . HIS A 1 67 ? -5.075 6.025 -11.404 1.00 80.75 67 HIS A O 1
ATOM 517 N N . PHE A 1 68 ? -3.354 4.572 -11.488 1.00 80.06 68 PHE A N 1
ATOM 518 C CA . PHE A 1 68 ? -4.140 3.425 -11.939 1.00 80.06 68 PHE A CA 1
ATOM 519 C C . PHE A 1 68 ? -5.286 3.101 -10.972 1.00 80.06 68 PHE A C 1
ATOM 521 O O . PHE A 1 68 ? -6.422 2.896 -11.393 1.00 80.06 68 PHE A O 1
ATOM 528 N N . GLU A 1 69 ? -5.014 3.103 -9.665 1.00 80.56 69 GLU A N 1
ATOM 529 C CA . GLU A 1 69 ? -6.041 2.869 -8.650 1.00 80.56 69 GLU A CA 1
ATOM 530 C C . GLU A 1 69 ? -7.168 3.906 -8.724 1.00 80.56 69 GLU A C 1
ATOM 532 O O . GLU A 1 69 ? -8.341 3.554 -8.560 1.00 80.56 69 GLU A O 1
ATOM 537 N N . ALA A 1 70 ? -6.829 5.178 -8.952 1.00 76.38 70 ALA A N 1
ATOM 538 C CA . ALA A 1 70 ? -7.803 6.257 -9.066 1.00 76.38 70 ALA A CA 1
ATOM 539 C C . ALA A 1 70 ? -8.652 6.140 -10.340 1.00 76.38 70 ALA A C 1
ATOM 541 O O . ALA A 1 70 ? -9.865 6.340 -10.271 1.00 76.38 70 ALA A O 1
ATOM 542 N N . GLU A 1 71 ? -8.037 5.800 -11.477 1.00 81.50 71 GLU A N 1
ATOM 543 C CA . GLU A 1 71 ? -8.728 5.629 -12.764 1.00 81.50 71 GLU A CA 1
ATOM 544 C C . GLU A 1 71 ? -9.697 4.447 -12.754 1.00 81.50 71 GLU A C 1
ATOM 546 O O . GLU A 1 71 ? -10.843 4.576 -13.181 1.00 81.50 71 GLU A O 1
ATOM 551 N N . GLU A 1 72 ? -9.263 3.313 -12.210 1.00 78.25 72 GLU A N 1
ATOM 552 C CA . GLU A 1 72 ? -10.059 2.083 -12.187 1.00 78.25 72 GLU A CA 1
ATOM 55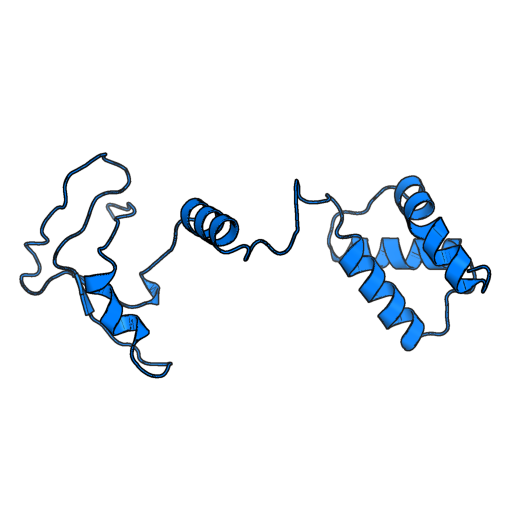3 C C . GLU A 1 72 ? -11.037 2.025 -11.000 1.00 78.25 72 GLU A C 1
ATOM 555 O O . GLU A 1 72 ? -11.712 1.016 -10.785 1.00 78.25 72 GLU A O 1
ATOM 560 N N . GLY A 1 73 ? -11.110 3.084 -10.184 1.00 70.06 73 GLY A N 1
ATOM 561 C CA . GLY A 1 73 ? -11.931 3.100 -8.969 1.00 70.06 73 GLY A CA 1
ATOM 562 C C . GLY A 1 73 ? -11.528 2.020 -7.956 1.00 70.06 73 GLY A C 1
ATOM 563 O O . GLY A 1 73 ? -12.327 1.648 -7.097 1.00 70.06 73 GLY A O 1
ATOM 564 N N . LEU A 1 74 ? -10.295 1.512 -8.060 1.00 66.38 74 LEU A N 1
ATOM 565 C CA . LEU A 1 74 ? -9.692 0.545 -7.138 1.00 66.38 74 LEU A CA 1
ATOM 566 C C . LEU A 1 74 ? -9.165 1.218 -5.874 1.00 66.38 74 LEU A C 1
ATOM 568 O O . LEU A 1 74 ? -8.828 0.526 -4.909 1.00 66.38 74 LEU A O 1
ATOM 572 N N . VAL A 1 75 ? -9.174 2.556 -5.838 1.00 56.09 75 VAL A N 1
A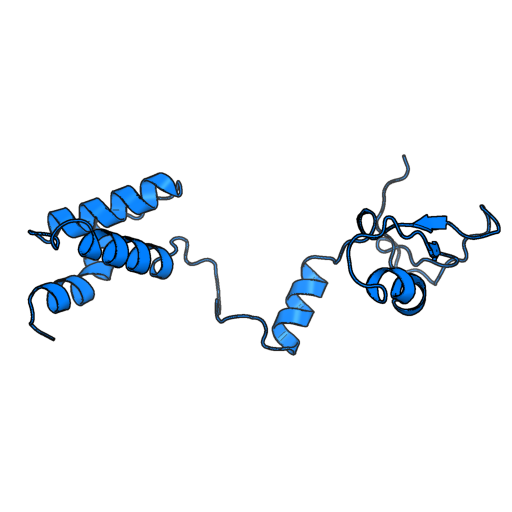TOM 573 C CA . VAL A 1 75 ? -9.279 3.299 -4.585 1.00 56.09 75 VAL A CA 1
ATOM 574 C C . VAL A 1 75 ? -10.588 2.872 -3.920 1.00 56.09 75 VAL A C 1
ATOM 576 O O . VAL A 1 75 ? -11.624 3.528 -4.031 1.00 56.09 75 VAL A O 1
ATOM 579 N N . MET A 1 76 ? -10.529 1.777 -3.157 1.00 47.66 76 MET A N 1
ATOM 580 C CA . MET A 1 76 ? -11.359 1.638 -1.970 1.00 47.66 76 MET A CA 1
ATOM 581 C C . MET A 1 76 ? -11.292 2.988 -1.285 1.00 47.66 76 MET A C 1
ATOM 583 O O . MET A 1 76 ? -10.193 3.457 -0.994 1.00 47.66 76 MET A O 1
ATOM 587 N N . VAL A 1 77 ? -12.436 3.635 -1.100 1.00 44.75 77 VAL A N 1
ATOM 588 C CA . VAL A 1 77 ? -12.545 4.922 -0.426 1.00 44.75 77 VAL A CA 1
ATOM 589 C C . VAL A 1 77 ? -11.767 4.872 0.895 1.00 44.75 77 VAL A C 1
ATOM 591 O O . VAL A 1 77 ? -12.281 4.518 1.946 1.00 44.75 77 VAL A O 1
ATOM 594 N N . ARG A 1 78 ? -10.508 5.288 0.842 1.00 41.03 78 ARG A N 1
ATOM 595 C CA . ARG A 1 78 ? -9.875 6.132 1.838 1.00 41.03 78 ARG A CA 1
ATOM 596 C C . ARG A 1 78 ? -9.733 7.484 1.165 1.00 41.03 78 ARG A C 1
ATOM 598 O O . ARG A 1 78 ? -8.638 7.954 0.881 1.00 41.03 78 ARG A O 1
ATOM 605 N N . ALA A 1 79 ? -10.878 8.073 0.818 1.00 36.06 79 ALA A N 1
ATOM 606 C CA . ALA A 1 79 ? -10.923 9.451 0.370 1.00 36.06 79 ALA A CA 1
ATOM 607 C C . ALA A 1 79 ? -10.264 10.328 1.446 1.00 36.06 79 ALA A C 1
ATOM 609 O O . ALA A 1 79 ? -10.768 10.426 2.561 1.00 36.06 79 ALA A O 1
ATOM 610 N N . GLY A 1 80 ? -9.139 10.955 1.101 1.00 36.53 80 GLY A N 1
ATOM 611 C CA . GLY A 1 80 ? -8.639 12.141 1.793 1.00 36.53 80 GLY A CA 1
ATOM 612 C C . GLY A 1 80 ? -8.023 11.915 3.175 1.00 36.53 80 GLY A C 1
ATOM 613 O O . GLY A 1 80 ? -8.555 12.385 4.177 1.00 36.53 80 GLY A O 1
ATOM 614 N N . GLY A 1 81 ? -6.831 11.317 3.192 1.00 36.41 81 GLY A N 1
ATOM 615 C CA . GLY A 1 81 ? -5.902 11.343 4.323 1.00 36.41 81 GLY A CA 1
ATOM 616 C C . GLY A 1 81 ? -5.827 10.009 5.048 1.00 36.41 81 GLY A C 1
ATOM 617 O O . GLY A 1 81 ? -6.832 9.319 5.210 1.00 36.41 81 GLY A O 1
ATOM 618 N N . SER A 1 82 ? -4.640 9.643 5.541 1.00 41.38 82 SER A N 1
ATOM 619 C CA . SER A 1 82 ? -4.638 8.732 6.675 1.00 41.38 82 SER A CA 1
ATOM 620 C C . SER A 1 82 ? -5.496 9.415 7.739 1.00 41.38 82 SER A C 1
ATOM 622 O O . SER A 1 82 ? -5.169 10.492 8.243 1.00 41.38 82 SER A O 1
ATOM 624 N N . LEU A 1 83 ? -6.646 8.831 8.079 1.00 54.38 83 LEU A N 1
ATOM 625 C CA . LEU A 1 83 ? -7.128 9.048 9.427 1.00 54.38 83 LEU A CA 1
ATOM 626 C C . LEU A 1 83 ? -5.945 8.595 10.272 1.00 54.38 83 LEU A C 1
ATOM 628 O O . LEU A 1 83 ? -5.555 7.432 10.191 1.00 54.38 83 LEU A O 1
ATOM 632 N N . ARG A 1 84 ? -5.329 9.528 11.007 1.00 66.06 84 ARG A N 1
ATOM 633 C CA . ARG A 1 84 ? -4.224 9.245 11.936 1.00 66.06 84 ARG A CA 1
ATOM 634 C C . ARG A 1 84 ? -4.484 7.962 12.746 1.00 66.06 84 ARG A C 1
ATOM 636 O O . ARG A 1 84 ? -3.555 7.259 13.109 1.00 66.06 84 ARG A O 1
ATOM 643 N N . TYR A 1 85 ? -5.764 7.648 12.945 1.00 73.81 85 TYR A N 1
ATOM 644 C CA . TYR A 1 85 ? -6.278 6.459 13.593 1.00 73.81 85 TYR A CA 1
ATOM 645 C C . TYR A 1 85 ? -7.250 5.690 12.689 1.00 73.81 85 TYR A C 1
ATOM 647 O O . TYR A 1 85 ? -8.224 6.258 12.188 1.00 73.81 85 TYR A O 1
ATOM 655 N N . ASP A 1 86 ? -7.032 4.384 12.538 1.00 80.94 86 ASP A N 1
ATOM 656 C CA . ASP A 1 86 ? -7.929 3.478 11.813 1.00 80.94 86 ASP A CA 1
ATOM 657 C C . ASP A 1 86 ? -9.147 3.098 12.675 1.00 80.94 86 ASP A C 1
ATOM 659 O O . ASP A 1 86 ? -9.230 2.029 13.281 1.00 80.94 86 ASP A O 1
ATOM 663 N N . TRP A 1 87 ? -10.090 4.037 12.784 1.00 84.25 87 TRP A N 1
ATOM 664 C CA . TRP A 1 87 ? -11.297 3.889 13.603 1.00 84.25 87 TRP A CA 1
ATOM 665 C C . TRP A 1 87 ? -12.190 2.724 13.168 1.00 84.25 87 TRP A C 1
ATOM 667 O O . TRP A 1 87 ? -12.905 2.169 14.001 1.00 84.25 87 TRP A O 1
ATOM 677 N N . GLU A 1 88 ? -12.171 2.379 11.881 1.00 83.31 88 GLU A N 1
ATOM 678 C CA . GLU A 1 88 ? -12.996 1.308 11.327 1.00 83.31 88 GLU A CA 1
ATOM 679 C C . GLU A 1 88 ? -12.446 -0.060 11.739 1.00 83.31 88 GLU A C 1
ATOM 681 O O . GLU A 1 88 ? -13.174 -0.868 12.317 1.00 83.31 88 GLU A O 1
ATOM 686 N N . GLN A 1 89 ? -11.141 -0.285 11.552 1.00 82.69 89 GLN A N 1
ATOM 687 C CA . GLN A 1 89 ? -10.497 -1.523 11.997 1.00 82.69 89 GLN A CA 1
ATOM 688 C C . GLN A 1 89 ? -10.549 -1.699 13.511 1.00 82.69 89 GLN A C 1
ATOM 690 O O . GLN A 1 89 ? -10.756 -2.812 14.004 1.00 82.69 89 GLN A O 1
ATOM 695 N N . MET A 1 90 ? -10.439 -0.598 14.255 1.00 89.06 90 MET A N 1
ATOM 696 C CA . MET A 1 90 ? -10.661 -0.613 15.695 1.00 89.06 90 MET A CA 1
ATOM 697 C C . MET A 1 90 ? -12.082 -1.086 16.033 1.00 89.06 90 MET A C 1
ATOM 699 O O . MET A 1 90 ? -12.237 -1.994 16.849 1.00 89.06 90 MET A O 1
ATOM 703 N N . ALA A 1 91 ? -13.118 -0.555 15.372 1.00 85.31 91 ALA A N 1
ATOM 704 C CA . ALA A 1 91 ? -14.502 -0.965 15.614 1.00 85.31 91 ALA A CA 1
ATOM 705 C C . ALA A 1 91 ? -14.733 -2.460 15.321 1.00 85.31 91 ALA A C 1
ATOM 707 O O . ALA A 1 91 ? -15.357 -3.144 16.136 1.00 85.31 91 ALA A O 1
ATOM 708 N N . TYR A 1 92 ? -14.175 -2.997 14.229 1.00 85.94 92 TYR A N 1
ATOM 709 C CA . TYR A 1 92 ? -14.220 -4.442 13.959 1.00 85.94 92 TYR A CA 1
ATOM 710 C C . TYR A 1 92 ? -13.534 -5.255 15.062 1.00 85.94 92 TYR A C 1
ATOM 712 O O . TYR A 1 92 ? -14.074 -6.272 15.502 1.00 85.94 92 TYR A O 1
ATOM 720 N N . GLY A 1 93 ? -12.380 -4.791 15.553 1.00 87.06 93 GLY A N 1
ATOM 721 C CA . GLY A 1 93 ? -11.674 -5.409 16.676 1.00 87.06 93 GLY A CA 1
ATOM 722 C C . GLY A 1 93 ? -12.519 -5.459 17.951 1.00 87.06 93 GLY A C 1
ATOM 723 O O . GLY A 1 93 ? -12.579 -6.500 18.607 1.00 87.06 93 GLY A O 1
ATOM 724 N N . LEU A 1 94 ? -13.226 -4.372 18.269 1.00 87.88 94 LEU A N 1
ATOM 725 C CA . LEU A 1 94 ? -14.122 -4.309 19.427 1.00 87.88 94 LEU A CA 1
ATOM 726 C C . LEU A 1 94 ? -15.324 -5.246 19.294 1.00 87.88 94 LEU A C 1
ATOM 728 O O . LEU A 1 94 ? -15.659 -5.934 20.256 1.00 87.88 94 LEU A O 1
ATOM 732 N N . VAL A 1 95 ? -15.954 -5.318 18.118 1.00 85.44 95 VAL A N 1
ATOM 733 C CA . VAL A 1 95 ? -17.078 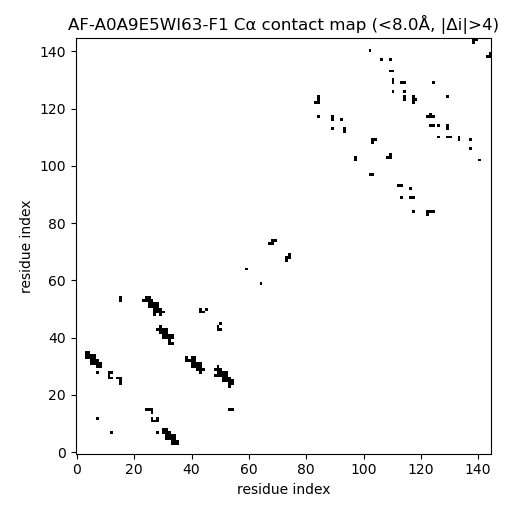-6.239 17.869 1.00 85.44 95 VAL A CA 1
ATOM 734 C C . VAL A 1 95 ? -16.614 -7.694 17.950 1.00 85.44 95 VAL A C 1
ATOM 736 O O . VAL A 1 95 ? -17.255 -8.513 18.607 1.00 85.44 95 VAL A O 1
ATOM 739 N N . ALA A 1 96 ? -15.467 -8.018 17.348 1.00 85.56 96 ALA A N 1
ATOM 740 C CA . ALA A 1 96 ? -14.882 -9.355 17.426 1.00 85.56 96 ALA A CA 1
ATOM 741 C C . ALA A 1 96 ? -14.514 -9.744 18.866 1.00 85.56 96 ALA A C 1
ATOM 743 O O . ALA A 1 96 ? -14.636 -10.915 19.234 1.00 85.56 96 ALA A O 1
ATOM 744 N N . ARG A 1 97 ? -14.082 -8.775 19.683 1.00 86.25 97 ARG A N 1
ATOM 745 C CA . ARG A 1 97 ? -13.846 -8.968 21.116 1.00 86.25 97 ARG A CA 1
ATOM 746 C C . ARG A 1 97 ? -15.152 -9.202 21.865 1.00 86.25 97 ARG A C 1
ATOM 748 O O . ARG A 1 97 ? -15.242 -10.210 22.547 1.00 86.25 97 ARG A O 1
ATOM 755 N N . ALA A 1 98 ? -16.165 -8.361 21.670 1.00 86.00 98 ALA A N 1
ATOM 756 C CA . ALA A 1 98 ? -17.483 -8.504 22.298 1.00 86.00 98 ALA A CA 1
ATOM 757 C C . ALA A 1 98 ? -18.197 -9.824 21.934 1.00 86.00 98 ALA A C 1
ATOM 759 O O . ALA A 1 98 ? -19.005 -10.341 22.702 1.00 86.00 98 ALA A O 1
ATOM 760 N N . ALA A 1 99 ? -17.901 -10.389 20.760 1.00 82.75 99 ALA A N 1
ATOM 761 C CA . ALA A 1 99 ? -18.410 -11.697 20.353 1.00 82.75 99 ALA A CA 1
ATOM 762 C C . ALA A 1 99 ? -17.734 -12.873 21.091 1.00 82.75 99 ALA A C 1
ATOM 764 O O . ALA A 1 99 ? -18.306 -13.960 21.158 1.00 82.75 99 ALA A O 1
ATOM 765 N N . LYS A 1 100 ? -16.517 -12.679 21.617 1.00 83.75 100 LYS A N 1
ATOM 766 C CA . LYS A 1 100 ? -15.716 -13.708 22.312 1.00 83.75 100 LYS A CA 1
ATOM 767 C C . LYS A 1 100 ? -15.750 -13.553 23.831 1.00 83.75 100 LYS A C 1
ATOM 769 O O . LYS A 1 100 ? -15.810 -14.536 24.561 1.00 83.75 100 LYS A O 1
ATOM 774 N N . GLU A 1 101 ? -15.678 -12.313 24.285 1.00 73.94 101 GLU A N 1
ATOM 775 C CA . GLU A 1 101 ? -15.693 -11.869 25.670 1.00 73.94 101 GLU A CA 1
ATOM 776 C C . GLU A 1 101 ? -16.988 -11.084 25.850 1.00 73.94 101 GLU A C 1
ATOM 778 O O . GLU A 1 101 ? -17.306 -10.244 25.016 1.00 73.94 101 GLU A O 1
ATOM 783 N N . THR A 1 102 ? -17.760 -11.376 26.897 1.00 76.00 102 THR A N 1
ATOM 784 C CA . THR A 1 102 ? -19.051 -10.718 27.160 1.00 76.00 102 THR A CA 1
ATOM 785 C C . THR A 1 102 ? -18.995 -9.207 26.921 1.00 76.00 102 THR A C 1
ATOM 787 O O . THR A 1 102 ? -18.005 -8.581 27.298 1.00 76.00 102 THR A O 1
ATOM 790 N N . SER A 1 103 ? -20.063 -8.634 26.354 1.00 83.12 103 SER A N 1
ATOM 791 C CA . SER A 1 103 ? -20.183 -7.204 26.044 1.00 83.12 103 SER A CA 1
ATOM 792 C C . SER A 1 103 ? -19.649 -6.285 27.155 1.00 83.12 103 SER A C 1
ATOM 794 O O . SER A 1 103 ? -19.800 -6.607 28.340 1.00 83.12 103 SER A O 1
ATOM 796 N N . PRO A 1 104 ? -19.065 -5.127 26.794 1.00 86.12 104 PRO A N 1
ATOM 797 C CA . PRO A 1 104 ? -18.462 -4.217 27.761 1.00 86.12 104 PRO A CA 1
ATOM 798 C C . PRO A 1 104 ? -19.508 -3.757 28.781 1.00 86.12 104 PRO A C 1
ATOM 800 O O . PRO A 1 104 ? -20.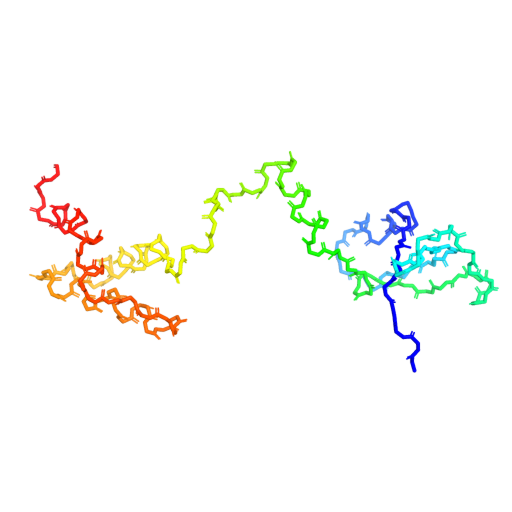612 -3.340 28.423 1.00 86.12 104 PRO A O 1
ATOM 803 N N . LYS A 1 105 ? -19.160 -3.825 30.067 1.00 85.12 105 LYS A N 1
ATOM 804 C CA . LYS A 1 105 ? -20.068 -3.557 31.194 1.00 85.12 105 LYS A CA 1
ATOM 805 C C . LYS A 1 105 ? -20.168 -2.072 31.520 1.00 85.12 105 LYS A C 1
ATOM 807 O O . LYS A 1 105 ? -21.069 -1.659 32.247 1.00 85.12 105 LYS A O 1
ATOM 812 N N . SER A 1 106 ? -19.244 -1.261 31.008 1.00 88.69 106 SER A N 1
ATOM 813 C CA . SER A 1 106 ? -19.233 0.189 31.202 1.00 88.69 106 SER A CA 1
ATOM 814 C C . SER A 1 106 ? -18.630 0.931 30.008 1.00 88.69 106 SER A C 1
ATOM 816 O O . SER A 1 106 ? -17.842 0.378 29.239 1.00 88.69 106 SER A O 1
ATOM 818 N N . GLN A 1 107 ? -18.953 2.223 29.890 1.00 86.38 107 GLN A N 1
ATOM 819 C CA . GLN A 1 107 ? -18.363 3.097 28.876 1.00 86.38 107 GLN A CA 1
ATOM 820 C C . GLN A 1 107 ? -16.835 3.185 29.026 1.00 86.38 107 GLN A C 1
ATOM 822 O O . GLN A 1 107 ? -16.119 3.198 28.029 1.00 86.38 107 GLN A O 1
ATOM 827 N N . SER A 1 108 ? -16.333 3.224 30.264 1.00 87.38 108 SER A N 1
ATOM 828 C CA . SER A 1 108 ? -14.896 3.245 30.557 1.00 87.38 108 SER A CA 1
ATOM 829 C C . SER A 1 108 ? -14.191 1.976 30.084 1.00 87.38 108 SER A C 1
ATOM 831 O O . SER A 1 108 ? -13.081 2.056 29.572 1.00 87.38 108 SER A O 1
ATOM 833 N N . GLU A 1 109 ? -14.845 0.819 30.194 1.00 89.38 109 GLU A N 1
ATOM 834 C CA . GLU A 1 109 ? -14.311 -0.452 29.696 1.00 89.38 109 GLU A CA 1
ATOM 835 C C . GLU A 1 109 ? -14.232 -0.469 28.163 1.00 89.38 109 GLU A C 1
ATOM 837 O O . GLU A 1 109 ? -13.200 -0.838 27.610 1.00 89.38 109 GLU A O 1
ATOM 842 N N . LEU A 1 110 ? -15.266 0.029 27.474 1.00 89.94 110 LEU A N 1
ATOM 843 C CA . LEU A 1 110 ? -15.259 0.170 26.013 1.00 89.94 110 LEU A CA 1
ATOM 844 C C . LEU A 1 110 ? -14.145 1.120 25.527 1.00 89.94 110 LEU A C 1
ATOM 846 O O . LEU A 1 110 ? -13.483 0.842 24.527 1.00 89.94 110 LEU A O 1
ATOM 850 N N . ILE A 1 111 ? -13.927 2.234 26.233 1.00 91.19 111 ILE A N 1
ATOM 851 C CA . ILE A 1 111 ? -12.826 3.169 25.943 1.00 91.19 111 ILE A CA 1
ATOM 852 C C . ILE A 1 111 ? -11.472 2.488 26.166 1.00 91.19 111 ILE A C 1
ATOM 854 O O . ILE A 1 111 ? -10.594 2.615 25.313 1.00 91.19 111 ILE A O 1
ATOM 858 N N . GLY A 1 112 ? -11.323 1.735 27.261 1.00 90.75 112 GLY A N 1
ATOM 859 C CA . GLY A 1 112 ? -10.116 0.963 27.555 1.00 90.75 112 GLY A CA 1
ATOM 860 C C . GLY A 1 112 ? -9.791 -0.037 26.448 1.00 90.75 112 GLY A C 1
ATOM 861 O O . GLY A 1 112 ? -8.672 -0.051 25.951 1.00 90.75 112 GLY A O 1
ATOM 862 N N . TRP A 1 113 ? -10.785 -0.783 25.953 1.00 91.56 113 TRP A N 1
ATOM 863 C CA . TRP A 1 113 ? -10.576 -1.722 24.845 1.00 91.56 113 TRP A CA 1
ATOM 864 C C . TRP A 1 113 ? -10.079 -1.039 23.567 1.00 91.56 113 TRP A C 1
ATOM 866 O O . TRP A 1 113 ? -9.243 -1.595 22.857 1.00 91.56 113 TRP A O 1
ATOM 876 N N . ALA A 1 114 ? -10.584 0.158 23.261 1.00 90.88 114 ALA A N 1
ATOM 877 C CA . ALA A 1 114 ? -10.129 0.915 22.100 1.00 90.88 114 ALA A CA 1
ATOM 878 C C . ALA A 1 114 ? -8.698 1.437 22.286 1.00 90.88 114 ALA A C 1
ATOM 880 O O . ALA A 1 114 ? -7.906 1.386 21.347 1.00 90.88 114 ALA A O 1
ATOM 881 N N . GLN A 1 115 ? -8.351 1.910 23.487 1.00 89.62 115 GLN A N 1
ATOM 882 C CA . GLN A 1 115 ? -6.988 2.340 23.807 1.00 89.62 115 GLN A CA 1
ATOM 883 C C . GLN A 1 115 ? -5.997 1.175 23.748 1.00 89.62 115 GLN A C 1
ATOM 885 O O . GLN A 1 115 ? -4.941 1.335 23.144 1.00 89.62 115 GLN A O 1
ATOM 890 N N . ASP A 1 116 ? -6.361 0.004 24.276 1.00 90.62 116 ASP A N 1
ATOM 891 C CA . ASP A 1 116 ? -5.560 -1.221 24.173 1.00 90.62 116 ASP A CA 1
ATOM 892 C C . ASP A 1 116 ? -5.337 -1.613 22.708 1.00 90.62 116 ASP A C 1
ATOM 894 O O . ASP A 1 116 ? -4.222 -1.949 22.304 1.00 90.62 116 ASP A O 1
ATOM 898 N N . TRP A 1 117 ? -6.388 -1.531 21.885 1.00 91.00 117 TRP A N 1
ATOM 899 C CA . TRP A 1 117 ? -6.294 -1.823 20.456 1.00 91.00 117 TRP A CA 1
ATOM 900 C C . TRP A 1 117 ? -5.333 -0.861 19.744 1.00 91.00 117 TRP A C 1
ATOM 902 O O . TRP A 1 117 ? -4.461 -1.304 18.995 1.00 91.00 117 TRP A O 1
ATOM 912 N N . PHE A 1 118 ? -5.438 0.445 20.012 1.00 88.12 118 PHE A N 1
ATOM 913 C CA . PHE A 1 118 ? -4.532 1.447 19.440 1.00 88.12 118 PHE A CA 1
ATOM 914 C C . PHE A 1 118 ? -3.102 1.337 19.980 1.00 88.12 118 PHE A C 1
ATOM 916 O O . PHE A 1 118 ? -2.154 1.579 19.235 1.00 88.12 118 PHE A O 1
ATOM 923 N N . ALA A 1 119 ? -2.919 0.917 21.234 1.00 86.00 119 ALA A N 1
ATOM 924 C CA . ALA A 1 119 ? -1.599 0.709 21.826 1.00 86.00 119 ALA A CA 1
ATOM 925 C C . ALA A 1 119 ? -0.797 -0.368 21.082 1.00 86.00 119 ALA A C 1
ATOM 927 O O . ALA A 1 119 ? 0.412 -0.221 20.916 1.00 86.00 119 ALA A O 1
ATOM 928 N N . ILE A 1 120 ? -1.468 -1.405 20.565 1.00 82.19 120 ILE A N 1
ATOM 929 C CA . ILE A 1 120 ? -0.843 -2.426 19.707 1.00 82.19 120 ILE A CA 1
ATOM 930 C C . ILE A 1 120 ? -0.388 -1.825 18.364 1.00 82.19 120 ILE A C 1
ATOM 932 O O . ILE A 1 120 ? 0.620 -2.260 17.812 1.00 82.19 120 ILE A O 1
ATOM 936 N N . GLN A 1 121 ? -1.107 -0.827 17.840 1.00 75.75 121 GLN A N 1
ATOM 937 C CA . GLN A 1 121 ? -0.802 -0.169 16.561 1.00 75.75 121 GLN A CA 1
ATOM 938 C C . GLN A 1 121 ? 0.241 0.960 16.677 1.00 75.75 121 GLN A C 1
ATOM 940 O O . GLN A 1 121 ? 0.807 1.369 15.667 1.00 75.75 121 GLN A O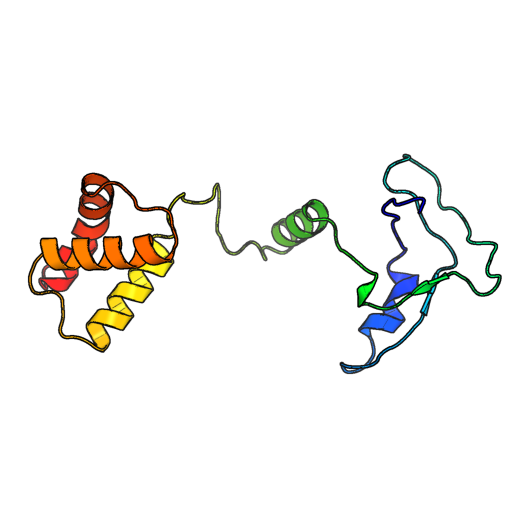 1
ATOM 945 N N . GLY A 1 122 ? 0.526 1.450 17.889 1.00 69.12 122 GLY A N 1
ATOM 946 C CA . GLY A 1 122 ? 1.631 2.377 18.171 1.00 69.12 122 GLY A CA 1
ATOM 947 C C . GLY A 1 122 ? 1.302 3.878 18.138 1.00 69.12 122 GLY A C 1
ATOM 948 O O . GLY A 1 122 ? 2.159 4.673 18.515 1.00 69.12 122 GLY A O 1
ATOM 949 N N . ASP A 1 123 ? 0.083 4.287 17.765 1.00 73.31 123 ASP A N 1
ATOM 950 C CA . ASP A 1 123 ? -0.411 5.668 17.934 1.00 73.31 123 ASP A CA 1
ATOM 951 C C . ASP A 1 123 ? -1.764 5.625 18.653 1.00 73.31 123 ASP A C 1
ATOM 953 O O . ASP A 1 123 ? -2.729 5.041 18.157 1.00 73.31 123 ASP A O 1
ATOM 957 N N . ILE A 1 124 ? -1.828 6.243 19.836 1.00 82.50 124 ILE A N 1
ATOM 958 C CA . ILE A 1 124 ? -2.998 6.216 20.718 1.00 82.50 124 ILE A CA 1
ATOM 959 C C . ILE A 1 124 ? -3.670 7.595 20.687 1.00 82.50 124 ILE A C 1
ATOM 961 O O . ILE A 1 124 ? -3.035 8.585 21.055 1.00 82.50 124 ILE A O 1
ATOM 965 N N . PRO A 1 125 ? -4.945 7.692 20.272 1.00 83.12 125 PRO A N 1
ATOM 966 C CA . PRO A 1 125 ? -5.697 8.934 20.374 1.00 83.12 125 PRO A CA 1
ATOM 967 C C . PRO A 1 125 ? -5.982 9.308 21.830 1.00 83.12 125 PRO A C 1
ATOM 969 O O . PRO A 1 125 ? -6.186 8.441 22.682 1.00 83.12 125 PRO A O 1
ATOM 972 N N . ASP A 1 126 ? -6.109 10.611 22.090 1.00 82.31 126 ASP A N 1
ATOM 973 C CA . ASP A 1 126 ? -6.536 11.113 23.397 1.00 82.31 126 ASP A CA 1
ATOM 974 C C . ASP A 1 126 ? -7.868 10.488 23.829 1.00 82.31 126 ASP A C 1
ATOM 976 O O . ASP A 1 126 ? -8.801 10.338 23.030 1.00 82.31 126 ASP A O 1
ATOM 980 N N . GLU A 1 127 ? -7.999 10.194 25.123 1.00 85.00 127 GLU A N 1
ATOM 981 C CA . GLU A 1 127 ? -9.194 9.562 25.692 1.00 85.00 127 GLU A CA 1
ATOM 982 C C . GLU A 1 127 ? -10.478 10.350 25.375 1.00 85.00 127 GLU A C 1
ATOM 984 O O . GLU A 1 127 ? -11.521 9.770 25.076 1.00 85.00 127 GLU A O 1
ATOM 989 N N . SER A 1 128 ? -10.407 11.684 25.368 1.00 81.38 128 SER A N 1
ATOM 990 C CA . SER A 1 128 ? -11.528 12.559 25.001 1.00 81.38 128 SER A CA 1
ATOM 991 C C . SER A 1 128 ? -11.980 12.351 23.548 1.00 81.38 128 SER A C 1
ATOM 993 O O . SER A 1 128 ? -13.182 12.362 23.258 1.00 81.38 128 SER A O 1
ATOM 995 N N . THR A 1 129 ? -11.034 12.094 22.642 1.00 82.25 129 THR A N 1
ATOM 996 C CA . THR A 1 129 ? -11.286 11.792 21.229 1.00 82.25 129 THR A CA 1
ATOM 997 C C . THR A 1 129 ? -11.926 10.419 21.078 1.00 82.25 129 THR A C 1
ATOM 999 O O . THR A 1 129 ? -12.958 10.307 20.410 1.00 82.25 129 THR A O 1
ATOM 1002 N N . VAL A 1 130 ? -11.372 9.404 21.751 1.00 87.25 130 VAL A N 1
ATOM 1003 C CA . VAL A 1 130 ? -11.908 8.032 21.771 1.00 87.25 130 VAL A CA 1
ATOM 1004 C C . VAL A 1 130 ? -13.332 8.022 22.327 1.00 87.25 130 VAL A C 1
ATOM 1006 O O . VAL A 1 130 ? -14.254 7.533 21.675 1.00 87.25 130 VAL A O 1
ATOM 1009 N N . ARG A 1 131 ? -13.545 8.653 23.487 1.00 86.62 131 ARG A N 1
ATOM 1010 C CA . ARG A 1 131 ? -14.852 8.771 24.143 1.00 86.62 131 ARG A CA 1
ATOM 1011 C C . ARG A 1 131 ? -15.894 9.368 23.210 1.00 86.62 131 ARG A C 1
ATOM 1013 O O . ARG A 1 131 ? -16.953 8.774 23.029 1.00 86.62 131 ARG A O 1
ATOM 1020 N N . ARG A 1 132 ? -15.597 10.523 22.601 1.00 82.12 132 ARG A N 1
ATOM 1021 C CA . ARG A 1 132 ? -16.516 11.214 21.683 1.00 82.12 132 ARG A CA 1
ATOM 1022 C C . ARG A 1 132 ? -16.901 10.331 20.494 1.00 82.12 132 ARG A C 1
ATOM 1024 O O . ARG A 1 132 ? -18.062 10.340 20.097 1.00 82.12 132 ARG A O 1
ATOM 1031 N N . ARG A 1 133 ? -15.947 9.570 19.949 1.00 84.00 133 ARG A N 1
ATOM 1032 C CA . ARG A 1 133 ? -16.162 8.669 18.805 1.00 84.00 133 ARG A CA 1
ATOM 1033 C C . ARG A 1 133 ? -16.953 7.414 19.156 1.00 84.00 133 ARG A C 1
ATOM 1035 O O . ARG A 1 133 ? -17.727 6.964 18.320 1.00 84.00 133 ARG A O 1
ATOM 1042 N N . LEU A 1 134 ? -16.772 6.870 20.358 1.00 87.50 134 LEU A N 1
ATOM 1043 C CA . LEU A 1 134 ? -17.435 5.642 20.804 1.00 87.50 134 LEU A CA 1
ATOM 1044 C C . LEU A 1 134 ? -18.814 5.876 21.429 1.00 87.50 134 LEU A C 1
ATOM 1046 O O . LEU A 1 134 ? -19.548 4.913 21.615 1.00 87.50 134 LEU A O 1
ATOM 1050 N N . MET A 1 135 ? -19.205 7.123 21.725 1.00 83.06 135 MET A N 1
ATOM 1051 C CA . MET A 1 135 ? -20.538 7.413 22.277 1.00 83.06 135 MET A CA 1
ATOM 1052 C C . MET A 1 135 ? -21.703 6.841 21.451 1.00 83.06 135 MET A C 1
ATOM 1054 O O . MET A 1 135 ? -22.611 6.291 22.072 1.00 83.06 135 MET A O 1
ATOM 1058 N N . PRO A 1 136 ? -21.727 6.943 20.104 1.00 83.81 136 PRO A N 1
ATOM 1059 C CA . PRO A 1 136 ? -22.795 6.339 19.312 1.00 83.81 136 PRO A CA 1
ATOM 1060 C C . PRO A 1 136 ? -22.834 4.818 19.487 1.00 83.81 136 PRO A C 1
ATOM 1062 O O . PRO A 1 136 ? -23.877 4.275 19.818 1.00 83.81 136 PRO A O 1
ATOM 1065 N N . LEU A 1 137 ? -21.680 4.150 19.395 1.00 81.94 137 LEU A N 1
ATOM 1066 C CA . LEU A 1 137 ? -21.574 2.698 19.567 1.00 81.94 137 LEU A CA 1
ATOM 1067 C C . LEU A 1 137 ? -21.986 2.246 20.979 1.00 81.94 137 LEU A C 1
ATOM 1069 O O . LEU A 1 137 ? -22.630 1.216 21.144 1.00 81.94 137 LEU A O 1
ATOM 1073 N N . TRP A 1 138 ? -21.657 3.031 22.007 1.00 85.00 138 TRP A N 1
ATOM 1074 C CA . TRP A 1 138 ? -22.087 2.760 23.377 1.00 85.00 138 TRP A CA 1
ATOM 1075 C C . TRP A 1 138 ? -23.614 2.790 23.523 1.00 85.00 138 TRP A C 1
ATOM 1077 O O . TRP A 1 138 ? -24.162 1.957 24.238 1.00 85.00 138 TRP A O 1
ATOM 1087 N N . ARG A 1 139 ? -24.316 3.701 22.834 1.00 82.25 139 ARG A N 1
ATOM 1088 C CA . ARG A 1 139 ? -25.792 3.748 22.855 1.00 82.25 139 ARG A CA 1
ATOM 1089 C C . ARG A 1 139 ? -26.417 2.501 22.232 1.00 82.25 139 ARG A C 1
ATOM 1091 O O . ARG A 1 139 ? -27.381 1.983 22.792 1.00 82.25 139 ARG A O 1
ATOM 1098 N N . GLU A 1 140 ? -25.820 1.986 21.160 1.00 81.62 140 GLU A N 1
ATOM 1099 C CA . GLU A 1 140 ? -26.237 0.723 20.537 1.00 81.62 140 GLU A CA 1
ATOM 1100 C C . GLU A 1 140 ? -26.069 -0.460 21.501 1.00 81.62 140 GLU A C 1
ATOM 1102 O O . GLU A 1 140 ? -26.986 -1.259 21.680 1.00 81.62 140 GLU A O 1
ATOM 1107 N N . PHE A 1 141 ? -24.943 -0.529 22.224 1.00 74.50 141 PHE A N 1
ATOM 1108 C CA . PHE A 1 141 ? -24.731 -1.555 23.255 1.00 74.50 141 PHE A CA 1
ATOM 1109 C C . PHE A 1 141 ? -25.744 -1.490 24.407 1.00 74.50 141 PHE A C 1
ATOM 1111 O O . PHE A 1 141 ? -26.010 -2.511 25.038 1.00 74.50 141 PHE A O 1
ATOM 1118 N N . GLN A 1 142 ? -26.309 -0.314 24.691 1.00 77.44 142 GLN A N 1
ATOM 1119 C CA . GLN A 1 142 ? -27.346 -0.132 25.712 1.00 77.44 142 GLN A CA 1
ATOM 1120 C C . GLN A 1 142 ? -28.766 -0.432 25.196 1.00 77.44 142 GLN A C 1
ATOM 1122 O O . GLN A 1 142 ? -29.721 -0.284 25.957 1.00 77.44 142 GLN A O 1
ATOM 1127 N N . GLY A 1 143 ? -28.927 -0.839 23.930 1.00 64.44 143 GLY A N 1
ATOM 1128 C CA . GLY A 1 143 ? -30.238 -1.111 23.333 1.00 64.44 143 GLY A CA 1
ATOM 1129 C C . GLY A 1 143 ? -31.110 0.139 23.177 1.00 64.44 143 GLY A C 1
ATOM 1130 O O . GLY A 1 143 ? -32.330 0.040 23.266 1.00 64.44 143 GLY A O 1
ATOM 1131 N N . GLN A 1 144 ? -30.493 1.315 23.004 1.00 52.69 144 GLN A N 1
ATOM 1132 C CA . GLN A 1 144 ? -31.186 2.593 22.775 1.00 52.69 144 GLN A CA 1
ATOM 1133 C C . GLN A 1 144 ? -31.172 3.041 21.298 1.00 52.69 144 GLN A C 1
ATOM 1135 O O . GLN A 1 144 ? -31.378 4.228 21.033 1.00 52.69 144 GLN A O 1
ATOM 1140 N N . GLY A 1 145 ? -30.893 2.122 20.367 1.00 44.81 145 GLY A N 1
ATOM 1141 C CA . GLY A 1 145 ? -30.927 2.335 18.912 1.00 44.81 145 GLY A CA 1
ATOM 1142 C C . GLY A 1 145 ? -32.277 1.994 18.296 1.00 44.81 145 GLY A C 1
ATOM 1143 O O . GLY A 1 145 ? -32.874 0.981 18.728 1.00 44.81 145 GLY A O 1
#

Nearest PDB structures (foldseek):
  1qq7-assembly1_B  TM=5.643E-01  e=4.930E+00  Xanthobacter autotrophicus